Protein AF-A0A3M1DNS1-F1 (afdb_monomer)

Secondary structure (DSSP, 8-state):
----------SSSTTHHHHHHHHHHHHHHTT--EEEEESSB-S--HHHHHHTT-TTEEEEE-SBTT----TT---HHHHHHHHHHHHHTT-

Radius of gyration: 14.33 Å; Cα contacts (8 Å, |Δi|>4): 93; chains: 1; bounding box: 38×27×38 Å

pLDDT: mean 87.66, std 8.91, range [57.88, 96.38]

Solvent-accessible surface area (backbone atoms only — not comparable to full-atom values): 5743 Å² total; per-residue (Å²): 138,94,75,89,83,88,85,84,78,79,78,90,68,88,55,51,68,57,54,53,51,51,51,43,52,53,41,34,76,72,74,35,77,36,78,46,81,37,66,57,44,35,64,94,46,74,74,52,65,77,40,62,81,40,95,40,42,47,78,48,69,32,23,44,67,82,55,71,75,46,92,90,62,73,49,73,64,57,52,50,34,44,48,51,49,55,58,58,75,71,110

Nearest PDB structures (foldseek):
  4hut-assembly1_B  TM=8.004E-01  e=2.279E-04  Salmonella enterica subsp. enterica serovar Typhimurium str. LT2
  1g5r-assembly1_A  TM=7.196E-01  e=3.391E-04  Salmonella enterica subsp. enterica serovar Typhimurium
  1g64-assembly1_B  TM=7.974E-01  e=1.045E-03  Salmonella enterica subsp. enterica serovar Typhimurium
  8wya-assembly1_B  TM=4.342E-01  e=2.582E+00  Bacillus subtilis
  8y3m-assembly1_B  TM=4.360E-01  e=2.947E+00  Bacillus subtilis

Mean predicted aligned error: 4.96 Å

Sequence (91 aa):
MDRGYIQVYTGDGKGKTTAALGQALRAAGHGLRTYIGQFMKGLPYGELEALREHPLITIEQYGDPNCWVRRDQVTPEQVARARQGLERARQ

Foldseek 3Di:
DPDDDDDDDDDDDPCRVVVVLVVCVVCVVVVAAEEAEAAQDDDDDPSCVVCVPRPRYHYDYLHDNVSDDDPVDDDPSSVVSVVVSVVVVVD

Structure (mmCIF, N/CA/C/O backbone):
data_AF-A0A3M1DNS1-F1
#
_entry.id   AF-A0A3M1DNS1-F1
#
loop_
_atom_site.group_PDB
_atom_site.id
_atom_site.type_symbol
_atom_site.label_atom_id
_atom_site.label_alt_id
_atom_site.label_comp_id
_atom_site.label_asym_id
_atom_site.label_entity_id
_atom_site.label_seq_id
_atom_site.pdbx_PDB_ins_code
_atom_site.Cartn_x
_atom_site.Cartn_y
_atom_site.Cartn_z
_atom_site.occupancy
_atom_site.B_iso_or_equiv
_atom_site.auth_seq_id
_atom_site.auth_comp_id
_atom_site.auth_asym_id
_atom_site.auth_atom_id
_atom_site.pdbx_PDB_model_num
ATOM 1 N N . MET A 1 1 ? -21.051 -1.694 8.836 1.00 61.56 1 MET A N 1
ATOM 2 C CA . MET A 1 1 ? -20.420 -1.236 7.574 1.00 61.56 1 MET A CA 1
ATOM 3 C C . MET A 1 1 ? -20.869 -2.238 6.539 1.00 61.56 1 MET A C 1
ATOM 5 O O . MET A 1 1 ? -20.286 -3.308 6.462 1.00 61.56 1 MET A O 1
ATOM 9 N N . ASP A 1 2 ? -21.951 -1.940 5.827 1.00 82.50 2 ASP A N 1
ATOM 10 C CA . ASP A 1 2 ? -22.746 -3.021 5.220 1.00 82.50 2 ASP A CA 1
ATOM 11 C C . ASP A 1 2 ? -22.485 -3.163 3.714 1.00 82.50 2 ASP A C 1
ATOM 13 O O . ASP A 1 2 ? -22.957 -4.101 3.077 1.00 82.50 2 ASP A O 1
ATOM 17 N N . ARG A 1 3 ? -21.691 -2.248 3.134 1.00 90.88 3 ARG A N 1
ATOM 18 C CA . ARG A 1 3 ? -21.318 -2.264 1.717 1.00 90.88 3 ARG A CA 1
ATOM 19 C C . ARG A 1 3 ? -19.931 -1.664 1.481 1.00 90.88 3 ARG A C 1
ATOM 21 O O . ARG A 1 3 ? -19.674 -0.526 1.866 1.00 90.88 3 ARG A O 1
ATOM 28 N N . GLY A 1 4 ? -19.062 -2.425 0.816 1.00 89.81 4 GLY A N 1
ATOM 29 C CA . GLY A 1 4 ? -17.774 -1.951 0.302 1.00 89.81 4 GLY A CA 1
ATOM 30 C C . GLY A 1 4 ? -17.915 -1.302 -1.078 1.00 89.81 4 GLY A C 1
ATOM 31 O O . GLY A 1 4 ? -18.772 -1.697 -1.870 1.00 89.81 4 GLY A O 1
ATOM 32 N N . TYR A 1 5 ? -17.062 -0.319 -1.371 1.00 93.69 5 TYR A N 1
ATOM 33 C CA . TYR A 1 5 ? -17.018 0.380 -2.657 1.00 93.69 5 TYR A CA 1
ATOM 34 C C . TYR A 1 5 ? -15.608 0.360 -3.244 1.00 93.69 5 TYR A C 1
ATOM 36 O O . TYR A 1 5 ? -14.622 0.302 -2.512 1.00 93.69 5 TYR A O 1
ATOM 44 N N . ILE A 1 6 ? -15.523 0.461 -4.571 1.00 94.75 6 ILE A N 1
ATOM 45 C CA . ILE A 1 6 ? -14.264 0.574 -5.310 1.00 94.75 6 ILE A CA 1
ATOM 46 C C . ILE A 1 6 ? -14.169 1.992 -5.868 1.00 94.75 6 ILE A C 1
ATOM 48 O O . ILE A 1 6 ? -15.081 2.455 -6.551 1.00 94.75 6 ILE A O 1
ATOM 52 N N . GLN A 1 7 ? -13.060 2.672 -5.584 1.00 95.00 7 GLN A N 1
ATOM 53 C CA . GLN A 1 7 ? -12.748 3.990 -6.134 1.00 95.00 7 GLN A CA 1
ATOM 54 C C . GLN A 1 7 ? -11.549 3.878 -7.072 1.00 95.00 7 GLN A C 1
ATOM 56 O O . GLN A 1 7 ? -10.526 3.299 -6.711 1.00 95.00 7 GLN A O 1
ATOM 61 N N . VAL A 1 8 ? -11.670 4.446 -8.272 1.00 96.06 8 VAL A N 1
ATOM 62 C CA . VAL A 1 8 ? -10.607 4.439 -9.283 1.00 96.06 8 VAL A CA 1
ATOM 63 C C . VAL A 1 8 ? -10.203 5.877 -9.586 1.00 96.06 8 VAL A C 1
ATOM 65 O O . VAL A 1 8 ? -10.978 6.639 -10.160 1.00 96.06 8 VAL A O 1
ATOM 68 N N . TYR A 1 9 ? -8.974 6.242 -9.220 1.00 94.75 9 TYR A N 1
ATOM 69 C CA . TYR A 1 9 ? -8.369 7.519 -9.598 1.00 94.75 9 TYR A CA 1
ATOM 70 C C . TYR A 1 9 ? -7.534 7.334 -10.873 1.00 94.75 9 TYR A C 1
ATOM 72 O O . TYR A 1 9 ? -6.502 6.665 -10.848 1.00 94.75 9 TYR A O 1
ATOM 80 N N . THR A 1 10 ? -7.965 7.934 -11.984 1.00 94.38 10 THR A N 1
ATOM 81 C CA . THR A 1 10 ? -7.322 7.818 -13.308 1.00 94.38 10 THR A CA 1
ATOM 82 C C . THR A 1 10 ? -7.094 9.194 -13.956 1.00 94.38 10 THR A C 1
ATOM 84 O O . THR A 1 10 ? -7.462 10.218 -13.383 1.00 94.38 10 THR A O 1
ATOM 87 N N . GLY A 1 11 ? -6.448 9.226 -15.124 1.00 94.00 11 GLY A N 1
ATOM 88 C CA . GLY A 1 11 ? -6.056 10.435 -15.859 1.00 94.00 11 GLY A CA 1
ATOM 89 C C . GLY A 1 11 ? -4.617 10.879 -15.583 1.00 94.00 11 GLY A C 1
ATOM 90 O O . GLY A 1 11 ? -3.959 10.361 -14.682 1.00 94.00 11 GLY A O 1
ATOM 91 N N . ASP A 1 12 ? -4.116 11.857 -16.338 1.00 92.69 12 ASP A N 1
ATOM 92 C CA . ASP A 1 12 ? -2.701 12.275 -16.294 1.00 92.69 12 ASP A CA 1
ATOM 93 C C . ASP A 1 12 ? -2.389 13.313 -15.207 1.00 92.69 12 ASP A C 1
ATOM 95 O O . ASP A 1 12 ? -1.230 13.546 -14.862 1.00 92.69 12 ASP A O 1
ATOM 99 N N . GLY A 1 13 ? -3.426 13.882 -14.588 1.00 90.50 13 GLY A N 1
ATOM 100 C CA . GLY A 1 13 ? -3.286 14.853 -13.507 1.00 90.50 13 GLY A CA 1
ATOM 101 C C . GLY A 1 13 ? -2.501 14.315 -12.303 1.00 90.50 13 GLY A C 1
ATOM 102 O O . GLY A 1 13 ? -2.592 13.136 -11.928 1.00 90.50 13 GLY A O 1
ATOM 103 N N . LYS A 1 14 ? -1.726 15.195 -11.660 1.00 89.56 14 LYS A N 1
ATOM 104 C CA . LYS A 1 14 ? -1.099 14.905 -10.361 1.00 89.56 14 LYS A CA 1
ATOM 105 C C . LYS A 1 14 ? -2.182 14.767 -9.281 1.00 89.56 14 LYS A C 1
ATOM 107 O O . LYS A 1 14 ? -3.228 15.397 -9.368 1.00 89.56 14 LYS A O 1
ATOM 112 N N . GLY A 1 15 ? -1.921 13.939 -8.266 1.00 89.00 15 GLY A N 1
ATOM 113 C CA . GLY A 1 15 ? -2.791 13.804 -7.085 1.00 89.00 15 GLY A CA 1
ATOM 114 C C . GLY A 1 15 ? -3.454 12.438 -6.886 1.00 89.00 15 GLY A C 1
ATOM 115 O O . GLY A 1 15 ? -3.957 12.181 -5.801 1.00 89.00 15 GLY A O 1
ATOM 116 N N . LYS A 1 16 ? -3.396 11.520 -7.862 1.00 94.19 16 LYS A N 1
ATOM 117 C CA . LYS A 1 16 ? -3.982 10.164 -7.739 1.00 94.19 16 LYS A CA 1
ATOM 118 C C . LYS A 1 16 ? -3.472 9.405 -6.506 1.00 94.19 16 LYS A C 1
ATOM 120 O O . LYS A 1 16 ? -4.252 8.917 -5.698 1.00 94.19 16 LYS A O 1
ATOM 125 N N . THR A 1 17 ? -2.149 9.353 -6.348 1.00 90.19 17 THR A N 1
ATOM 126 C CA . THR A 1 17 ? -1.502 8.695 -5.201 1.00 90.19 17 THR A CA 1
ATOM 127 C C . THR A 1 17 ? -1.872 9.393 -3.893 1.00 90.19 17 THR A C 1
ATOM 129 O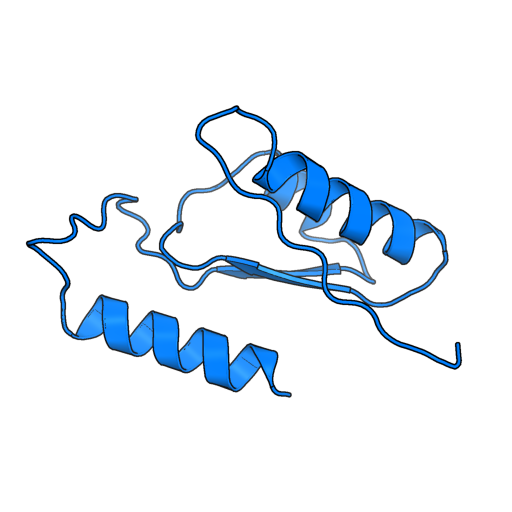 O . THR A 1 17 ? -2.243 8.737 -2.929 1.00 90.19 17 THR A O 1
ATOM 132 N N . THR A 1 18 ? -1.834 10.727 -3.875 1.00 92.06 18 THR A N 1
ATOM 133 C CA . THR A 1 18 ? -2.142 11.540 -2.693 1.00 92.06 18 THR A CA 1
ATOM 134 C C . THR A 1 18 ? -3.588 11.351 -2.233 1.00 92.06 18 THR A C 1
ATOM 136 O O . THR A 1 18 ? -3.834 11.228 -1.038 1.00 92.06 18 THR A O 1
ATOM 139 N N . ALA A 1 19 ? -4.541 11.251 -3.165 1.00 94.56 19 ALA A N 1
ATOM 140 C CA . ALA A 1 19 ? -5.939 10.973 -2.852 1.00 94.56 19 ALA A CA 1
ATOM 141 C C . ALA A 1 19 ? -6.108 9.605 -2.169 1.00 94.56 19 ALA A C 1
ATOM 143 O O . ALA A 1 19 ? -6.777 9.516 -1.140 1.00 94.56 19 ALA A O 1
ATOM 144 N N . ALA A 1 20 ? -5.448 8.561 -2.686 1.00 94.00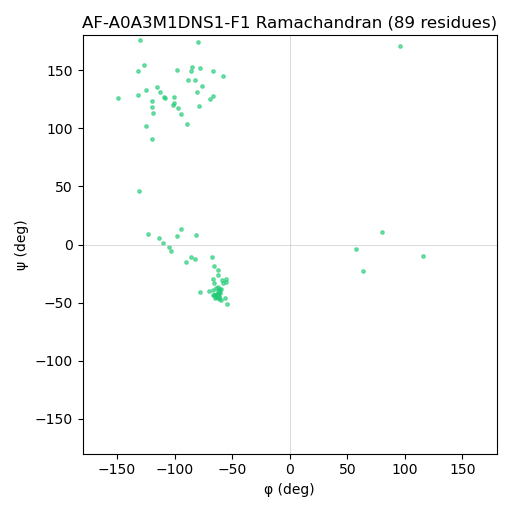 20 ALA A N 1
ATOM 145 C CA . ALA A 1 20 ? -5.476 7.226 -2.089 1.00 94.00 20 ALA A CA 1
ATOM 146 C C . ALA A 1 20 ? -4.843 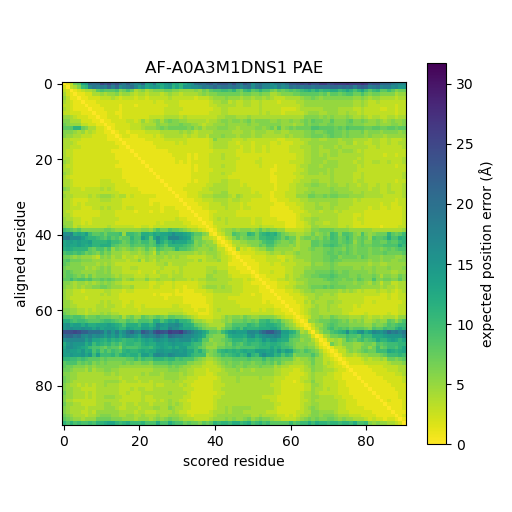7.196 -0.684 1.00 94.00 20 ALA A C 1
ATOM 148 O O . ALA A 1 20 ? -5.440 6.654 0.245 1.00 94.00 20 ALA A O 1
ATOM 149 N N . LEU A 1 21 ? -3.682 7.839 -0.504 1.00 93.44 21 LEU A N 1
ATOM 150 C CA . LEU A 1 21 ? -3.030 7.968 0.807 1.00 93.44 21 LEU A CA 1
ATOM 151 C C . LEU A 1 21 ? -3.916 8.726 1.807 1.00 93.44 21 LEU A C 1
ATOM 153 O O . LEU A 1 21 ? -4.057 8.307 2.953 1.00 93.44 21 LEU A O 1
ATOM 157 N N . GLY A 1 22 ? -4.575 9.799 1.363 1.00 94.50 22 GLY A N 1
ATOM 158 C CA . GLY A 1 22 ? -5.503 10.567 2.191 1.00 94.50 22 GLY A CA 1
ATOM 159 C C . GLY A 1 22 ? -6.715 9.755 2.655 1.00 94.50 22 GLY A C 1
ATOM 160 O O . G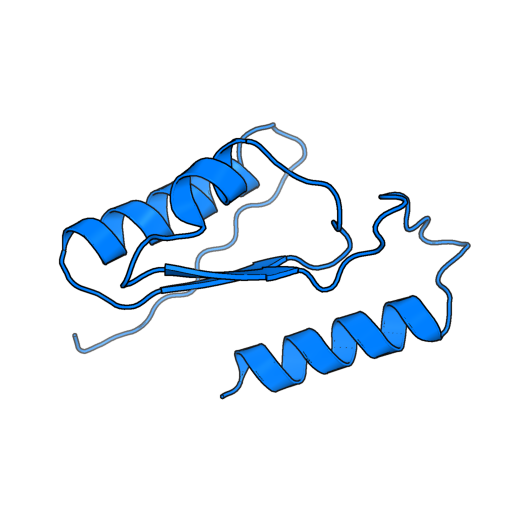LY A 1 22 ? -7.152 9.916 3.793 1.00 94.50 22 GLY A O 1
ATOM 161 N N . GLN A 1 23 ? -7.244 8.854 1.817 1.00 95.94 23 GLN A N 1
ATOM 162 C CA . GLN A 1 23 ? -8.313 7.934 2.229 1.00 95.94 23 GLN A CA 1
ATOM 163 C C . GLN A 1 23 ? -7.827 6.934 3.282 1.00 95.94 23 GLN A C 1
ATOM 165 O O . GLN A 1 23 ? -8.524 6.721 4.275 1.00 95.94 23 GLN A O 1
ATOM 170 N N . ALA A 1 24 ? -6.631 6.362 3.101 1.00 94.75 24 ALA A N 1
ATOM 171 C CA . ALA A 1 24 ? -6.052 5.434 4.069 1.00 94.75 24 ALA A CA 1
ATOM 172 C C . ALA A 1 24 ? -5.827 6.113 5.431 1.00 94.75 24 ALA A C 1
ATOM 174 O O . ALA A 1 24 ? -6.278 5.613 6.460 1.00 94.75 24 ALA A O 1
ATOM 175 N N . LEU A 1 25 ? -5.234 7.310 5.430 1.00 94.88 25 LEU A N 1
ATOM 176 C CA . LEU A 1 25 ? -5.024 8.093 6.646 1.00 94.88 25 LEU A CA 1
ATOM 177 C C . LEU A 1 25 ? -6.346 8.478 7.325 1.00 94.88 25 LEU A C 1
ATOM 179 O O . LEU A 1 25 ? -6.470 8.365 8.541 1.00 94.88 25 LEU A O 1
ATOM 183 N N . ARG A 1 26 ? -7.361 8.889 6.552 1.00 96.00 26 ARG A N 1
ATOM 184 C CA . ARG A 1 26 ? -8.693 9.204 7.090 1.00 96.00 26 ARG A CA 1
ATOM 185 C C . ARG A 1 26 ? -9.313 7.998 7.789 1.00 96.00 26 ARG A C 1
ATOM 187 O O . ARG A 1 26 ? -9.819 8.135 8.897 1.00 96.00 26 ARG A O 1
ATOM 194 N N . ALA A 1 27 ? -9.278 6.829 7.155 1.00 95.50 27 ALA A N 1
ATOM 195 C CA . ALA A 1 27 ? -9.808 5.603 7.740 1.00 95.50 27 ALA A CA 1
ATOM 196 C C . ALA A 1 27 ? -9.044 5.217 9.020 1.00 95.50 27 ALA A C 1
ATOM 198 O O . ALA A 1 27 ? -9.672 4.908 10.034 1.00 95.50 27 ALA A O 1
ATOM 199 N N . ALA A 1 28 ? -7.716 5.337 9.011 1.00 95.31 28 ALA A N 1
ATOM 200 C CA . ALA A 1 28 ? -6.881 5.114 10.186 1.00 95.31 28 ALA A CA 1
ATOM 201 C C . ALA A 1 28 ? -7.210 6.075 11.344 1.00 95.31 28 ALA A C 1
ATOM 203 O O . ALA A 1 28 ? -7.304 5.639 12.489 1.00 95.31 28 ALA A O 1
ATOM 204 N N . GLY A 1 29 ? -7.489 7.351 11.052 1.00 94.75 29 GLY A N 1
ATOM 205 C CA . GLY A 1 29 ? -7.956 8.334 12.039 1.00 94.75 29 GLY A CA 1
ATOM 206 C C . GLY A 1 29 ? -9.308 7.987 12.680 1.00 94.75 29 GLY A C 1
ATOM 207 O O . GLY A 1 29 ? -9.595 8.429 13.789 1.00 94.75 29 GLY A O 1
ATOM 208 N N . HIS A 1 30 ? -10.115 7.148 12.027 1.00 96.00 30 HIS A N 1
ATOM 209 C CA . HIS A 1 30 ? -11.349 6.578 12.578 1.00 96.00 30 HIS A CA 1
ATOM 210 C C . HIS A 1 30 ? -11.152 5.189 13.215 1.00 96.00 30 HIS A C 1
ATOM 212 O O . HIS A 1 30 ? -12.129 4.494 13.487 1.00 96.00 30 HIS A O 1
ATOM 218 N N . GLY A 1 31 ? -9.907 4.762 13.453 1.00 95.50 31 GLY A N 1
ATOM 219 C CA . GLY A 1 31 ? -9.596 3.481 14.094 1.00 95.50 31 GLY A CA 1
ATOM 220 C C . GLY A 1 31 ? -9.669 2.265 13.164 1.00 95.50 31 GLY A C 1
ATOM 221 O O . GLY A 1 31 ? -9.626 1.130 13.638 1.00 95.50 31 GLY A O 1
ATOM 222 N N . LEU A 1 32 ? -9.779 2.469 11.848 1.00 94.81 32 LEU A N 1
ATOM 223 C CA . LEU A 1 32 ? -9.840 1.379 10.875 1.00 94.81 32 LEU A CA 1
ATOM 224 C C . LEU A 1 32 ? -8.436 0.976 10.425 1.00 94.81 32 LEU A C 1
ATOM 226 O O . LEU A 1 32 ? -7.572 1.819 10.196 1.00 94.81 32 LEU A O 1
ATOM 230 N N . ARG A 1 33 ? -8.221 -0.327 10.242 1.00 95.12 33 ARG A N 1
ATOM 231 C CA . ARG A 1 33 ? -6.981 -0.845 9.655 1.00 95.12 33 ARG A CA 1
ATOM 232 C C . ARG A 1 33 ? -6.995 -0.631 8.147 1.00 95.12 33 ARG A C 1
ATOM 234 O O . ARG A 1 33 ? -8.005 -0.889 7.494 1.00 95.12 33 ARG A O 1
ATOM 241 N N . THR A 1 34 ? -5.872 -0.185 7.599 1.00 94.94 34 THR A N 1
ATOM 242 C CA . THR A 1 34 ? -5.714 0.061 6.164 1.00 94.94 34 THR A CA 1
ATOM 243 C C . THR A 1 34 ? -4.440 -0.570 5.633 1.00 94.94 34 THR A C 1
ATOM 245 O O . THR A 1 34 ? -3.444 -0.698 6.345 1.00 94.94 34 THR A O 1
ATOM 248 N N . TYR A 1 35 ? -4.490 -0.961 4.366 1.00 94.56 35 TYR A N 1
ATOM 249 C CA . TYR A 1 35 ? -3.383 -1.578 3.655 1.00 94.56 35 TYR A CA 1
ATOM 250 C C . TYR A 1 35 ? -3.088 -0.793 2.378 1.00 94.56 35 TYR A C 1
ATOM 252 O O . TYR A 1 35 ? -4.001 -0.450 1.622 1.00 94.56 35 TYR A O 1
ATOM 260 N N . ILE A 1 36 ? -1.809 -0.509 2.144 1.00 93.38 36 ILE A N 1
ATOM 261 C CA . ILE A 1 36 ? -1.312 0.256 1.004 1.00 93.38 36 ILE A CA 1
ATOM 262 C C . ILE A 1 36 ? -0.270 -0.596 0.281 1.00 93.38 36 ILE A C 1
ATOM 264 O O . ILE A 1 36 ? 0.879 -0.687 0.708 1.00 93.38 36 ILE A O 1
ATOM 268 N N . GLY A 1 37 ? -0.675 -1.199 -0.837 1.00 92.50 37 GLY A N 1
ATOM 269 C CA . GLY A 1 37 ? 0.218 -1.922 -1.740 1.00 92.50 37 GLY A CA 1
ATOM 270 C C . GLY A 1 37 ? 0.651 -1.040 -2.909 1.00 92.50 37 GLY A C 1
ATOM 271 O O . GLY A 1 37 ? -0.188 -0.617 -3.708 1.00 92.50 37 GLY A O 1
ATOM 272 N N . GLN A 1 38 ? 1.948 -0.764 -3.042 1.00 90.56 38 GLN A N 1
ATOM 273 C CA . GLN A 1 38 ? 2.479 -0.029 -4.193 1.00 90.56 38 GLN A CA 1
ATOM 274 C C . GLN A 1 38 ? 3.127 -0.970 -5.202 1.00 90.56 38 GLN A C 1
ATOM 276 O O . GLN A 1 38 ? 4.112 -1.640 -4.910 1.00 90.56 38 GLN A O 1
ATOM 281 N N . PHE A 1 39 ? 2.606 -0.968 -6.424 1.00 89.06 39 PHE A N 1
ATOM 282 C CA . PHE A 1 39 ? 3.178 -1.702 -7.548 1.00 89.06 39 PHE A CA 1
ATOM 283 C C . PHE A 1 39 ? 4.032 -0.774 -8.407 1.00 89.06 39 PHE A C 1
ATOM 285 O O . PHE A 1 39 ? 3.757 0.425 -8.497 1.00 89.06 39 PHE A O 1
ATOM 292 N N . MET A 1 40 ? 5.058 -1.333 -9.055 1.00 80.19 40 MET A N 1
ATOM 293 C CA . MET A 1 40 ? 5.993 -0.645 -9.966 1.00 80.19 40 MET A CA 1
ATOM 294 C C . MET A 1 40 ? 6.871 0.452 -9.334 1.00 80.19 40 MET A C 1
ATOM 296 O O . MET A 1 40 ? 7.943 0.730 -9.859 1.00 80.19 40 MET A O 1
ATOM 300 N N . LYS A 1 41 ? 6.471 1.045 -8.205 1.00 73.19 41 LYS A N 1
ATOM 301 C CA . LYS A 1 41 ? 7.226 2.054 -7.451 1.00 73.19 41 LYS A CA 1
ATOM 302 C C . LYS A 1 41 ? 7.928 1.425 -6.247 1.00 73.19 41 LYS A C 1
ATOM 304 O O . LYS A 1 41 ? 7.256 0.836 -5.406 1.00 73.19 41 LYS A O 1
ATOM 309 N N . GLY A 1 42 ? 9.253 1.551 -6.182 1.00 69.69 42 GLY A N 1
ATOM 310 C CA . GLY A 1 42 ? 10.073 1.099 -5.050 1.00 69.69 42 GLY A CA 1
ATOM 311 C C . GLY A 1 42 ? 10.926 2.199 -4.412 1.00 69.69 42 GLY A C 1
ATOM 312 O O . GLY A 1 42 ? 11.794 1.893 -3.603 1.00 69.69 42 GLY A O 1
ATOM 313 N N . LEU A 1 43 ? 10.719 3.467 -4.787 1.00 73.62 43 LEU A N 1
ATOM 314 C CA . LEU A 1 43 ? 11.433 4.591 -4.177 1.00 73.62 43 LEU A CA 1
ATOM 315 C C . LEU A 1 43 ? 10.850 4.960 -2.805 1.00 73.62 43 LEU A C 1
ATOM 317 O O . LEU A 1 43 ? 9.637 4.817 -2.599 1.00 73.62 43 LEU A O 1
ATOM 321 N N . PRO A 1 44 ? 11.683 5.513 -1.905 1.00 70.25 44 PRO A N 1
ATOM 322 C CA . PRO A 1 44 ? 11.204 6.153 -0.692 1.00 70.25 44 PRO A CA 1
ATOM 323 C C . PRO A 1 44 ? 10.426 7.425 -1.051 1.00 70.25 44 PRO A C 1
ATOM 325 O O . PRO A 1 44 ? 10.905 8.291 -1.785 1.00 70.25 44 PRO A O 1
ATOM 328 N N . TYR A 1 45 ? 9.210 7.533 -0.522 1.00 80.25 45 TYR A N 1
ATOM 329 C CA . TYR A 1 45 ? 8.362 8.720 -0.626 1.00 80.25 45 TYR A CA 1
ATOM 330 C C . TYR A 1 45 ? 8.160 9.286 0.775 1.00 80.25 45 TYR A C 1
ATO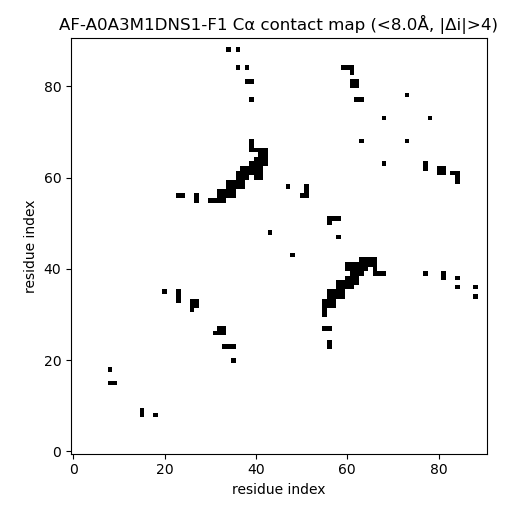M 332 O O . TYR A 1 45 ? 7.880 8.529 1.705 1.00 80.25 45 TYR A O 1
ATOM 340 N N . GLY A 1 46 ? 8.265 10.608 0.928 1.00 83.00 46 GLY A N 1
ATOM 341 C CA . GLY A 1 46 ? 8.135 11.258 2.236 1.00 83.00 46 GLY A CA 1
ATOM 342 C C . GLY A 1 46 ? 6.796 10.964 2.917 1.00 83.00 46 GLY A C 1
ATOM 343 O O . GLY A 1 46 ? 6.749 10.793 4.132 1.00 83.00 46 GLY A O 1
ATOM 344 N N . GLU A 1 47 ? 5.717 10.814 2.140 1.00 83.94 47 GLU A N 1
ATOM 345 C CA . GLU A 1 47 ? 4.409 10.434 2.677 1.00 83.94 47 GLU A CA 1
ATOM 346 C C . GLU A 1 47 ? 4.383 9.011 3.251 1.00 83.94 47 GLU A C 1
ATOM 348 O O . GLU A 1 47 ? 3.619 8.747 4.174 1.00 83.94 47 GLU A O 1
ATOM 353 N N . LEU A 1 48 ? 5.197 8.089 2.724 1.00 84.19 48 LEU A N 1
ATOM 354 C CA . LEU A 1 48 ? 5.278 6.720 3.242 1.00 84.19 48 LEU A CA 1
ATOM 355 C C . LEU A 1 48 ? 6.110 6.672 4.515 1.00 84.19 48 LEU A C 1
ATOM 357 O O . LEU A 1 48 ? 5.706 6.011 5.463 1.00 84.19 48 LEU A O 1
ATOM 361 N N . GLU A 1 49 ? 7.223 7.406 4.559 1.00 86.88 49 GLU A N 1
ATOM 362 C CA . GLU A 1 49 ? 8.058 7.496 5.760 1.00 86.88 49 GLU A CA 1
ATOM 363 C C . GLU A 1 49 ? 7.276 8.089 6.938 1.00 86.88 49 GLU A C 1
ATOM 365 O O . GLU A 1 49 ? 7.313 7.547 8.038 1.00 86.88 49 GLU A O 1
ATOM 370 N N . ALA A 1 50 ? 6.465 9.124 6.695 1.00 87.69 50 ALA A N 1
ATOM 371 C CA . ALA A 1 50 ? 5.605 9.713 7.722 1.00 87.69 50 ALA A CA 1
ATOM 372 C C . ALA A 1 50 ? 4.547 8.740 8.282 1.00 87.69 50 ALA A C 1
ATOM 374 O O . ALA A 1 50 ? 4.085 8.911 9.408 1.00 87.69 50 ALA A O 1
ATOM 375 N N . LEU A 1 51 ? 4.141 7.736 7.499 1.00 89.44 51 LEU A N 1
ATOM 376 C CA . LEU A 1 51 ? 3.103 6.767 7.865 1.00 89.44 51 LEU A CA 1
ATOM 377 C C . LEU A 1 51 ? 3.667 5.389 8.236 1.00 89.44 51 LEU A C 1
ATOM 379 O O . LEU A 1 51 ? 2.901 4.504 8.612 1.00 89.44 51 LEU A O 1
ATOM 383 N N . ARG A 1 52 ? 4.988 5.203 8.148 1.00 86.69 52 ARG A N 1
ATOM 384 C CA . ARG A 1 52 ? 5.664 3.904 8.258 1.00 86.69 52 ARG A CA 1
ATOM 385 C C . ARG A 1 52 ? 5.423 3.210 9.596 1.00 86.69 52 ARG A C 1
ATOM 387 O O . ARG A 1 52 ? 5.267 1.995 9.634 1.00 86.69 52 ARG A O 1
ATOM 394 N N . GLU A 1 53 ? 5.388 3.981 10.677 1.00 90.06 53 GLU A N 1
ATOM 395 C CA . GLU A 1 53 ? 5.209 3.477 12.046 1.00 90.06 53 GLU A CA 1
ATOM 396 C C . GLU A 1 53 ? 3.758 3.580 12.536 1.00 90.06 53 GLU A C 1
ATOM 398 O O . GLU A 1 53 ? 3.465 3.334 13.706 1.00 90.06 53 GLU A O 1
ATOM 403 N N . HIS A 1 54 ? 2.818 3.950 11.660 1.00 93.25 54 HIS A N 1
ATOM 404 C CA . HIS A 1 54 ? 1.435 4.121 12.071 1.00 93.25 54 HIS A CA 1
ATOM 405 C C . HIS A 1 54 ? 0.797 2.756 12.412 1.00 93.25 54 HIS A C 1
ATOM 407 O O . HIS A 1 54 ? 0.723 1.878 11.552 1.00 93.25 54 HIS A O 1
ATOM 413 N N . PRO A 1 55 ? 0.227 2.563 13.618 1.00 94.75 55 PRO A N 1
ATOM 414 C CA . PRO A 1 55 ? -0.193 1.239 14.103 1.00 94.75 55 PRO A CA 1
ATOM 415 C C . PRO A 1 55 ? -1.350 0.608 13.309 1.00 94.75 55 PRO A C 1
ATOM 417 O O . PRO A 1 55 ? -1.590 -0.595 13.393 1.00 94.75 55 PRO A O 1
ATOM 420 N N . LEU A 1 56 ? -2.093 1.424 12.559 1.00 96.38 56 LEU A N 1
ATOM 421 C CA . LEU A 1 56 ? -3.251 1.007 11.758 1.00 96.38 56 LEU A CA 1
ATOM 422 C C . LEU A 1 56 ? -3.022 1.063 10.240 1.00 96.38 56 LEU A C 1
ATOM 424 O O . LEU A 1 56 ? -3.958 0.788 9.488 1.00 96.38 56 LEU A O 1
ATOM 428 N N . ILE A 1 57 ? -1.828 1.445 9.776 1.00 95.56 57 ILE A N 1
ATOM 429 C CA . ILE A 1 57 ? -1.528 1.538 8.342 1.00 95.56 57 ILE A CA 1
ATOM 430 C C . ILE A 1 57 ? -0.388 0.577 8.032 1.00 95.56 57 ILE A C 1
ATOM 432 O O . ILE A 1 57 ? 0.717 0.720 8.540 1.00 95.56 57 ILE A O 1
ATOM 436 N N . THR A 1 58 ? -0.656 -0.399 7.174 1.00 94.56 58 THR A N 1
ATOM 437 C CA . THR A 1 58 ? 0.370 -1.295 6.642 1.00 94.56 58 THR A CA 1
ATOM 438 C C . THR A 1 58 ? 0.746 -0.843 5.241 1.00 94.56 58 THR A C 1
ATOM 440 O O . THR A 1 58 ? -0.124 -0.685 4.384 1.00 94.56 58 THR A O 1
ATOM 443 N N . ILE A 1 59 ? 2.040 -0.638 5.006 1.00 92.06 59 ILE A N 1
ATOM 444 C CA . ILE A 1 59 ? 2.584 -0.202 3.719 1.00 92.06 59 ILE A CA 1
ATOM 445 C C . ILE A 1 59 ? 3.541 -1.274 3.216 1.00 92.06 59 ILE A C 1
ATOM 447 O O . ILE A 1 59 ? 4.510 -1.607 3.893 1.00 92.06 59 ILE A O 1
ATOM 451 N N . GLU A 1 60 ? 3.291 -1.782 2.014 1.00 91.50 60 GLU A N 1
ATOM 452 C CA . GLU A 1 60 ? 4.157 -2.757 1.357 1.00 91.50 60 GLU A CA 1
ATOM 453 C C . GLU A 1 60 ? 4.422 -2.311 -0.091 1.00 91.50 60 GLU A C 1
ATOM 455 O O . GLU A 1 60 ? 3.510 -1.967 -0.851 1.00 91.50 60 GLU A O 1
ATOM 460 N N . GLN A 1 61 ? 5.700 -2.274 -0.471 1.00 90.25 61 GLN A N 1
ATOM 461 C CA . GLN A 1 61 ? 6.137 -1.874 -1.807 1.00 90.25 61 GLN A CA 1
ATOM 462 C C . GLN A 1 61 ? 6.631 -3.096 -2.583 1.00 90.25 61 GLN A C 1
ATOM 464 O O . GLN A 1 61 ? 7.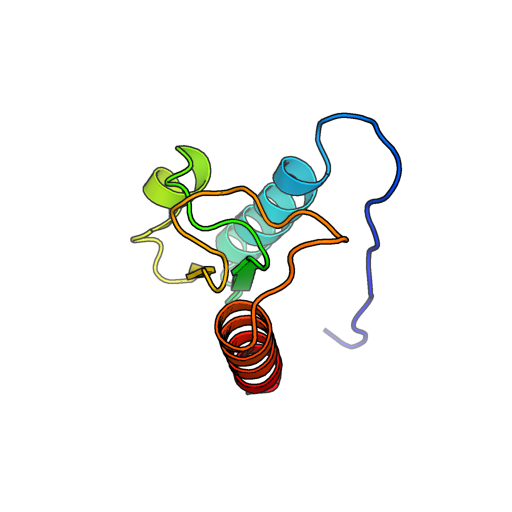525 -3.815 -2.147 1.00 90.25 61 GLN A O 1
ATOM 469 N N . TYR A 1 62 ? 6.063 -3.286 -3.769 1.00 89.56 62 TYR A N 1
ATOM 470 C CA . TYR A 1 62 ? 6.353 -4.377 -4.705 1.00 89.56 62 TYR A CA 1
ATOM 471 C C . TYR A 1 62 ? 7.007 -3.877 -5.993 1.00 89.56 62 TYR A C 1
ATOM 473 O O . TYR A 1 62 ? 7.155 -4.620 -6.963 1.00 89.56 62 TYR A O 1
ATOM 481 N N . GLY A 1 63 ? 7.334 -2.588 -6.049 1.00 84.00 63 GLY A N 1
ATOM 482 C CA . GLY A 1 63 ? 8.013 -1.997 -7.185 1.00 84.00 63 GLY A CA 1
ATOM 483 C C . GLY A 1 63 ? 9.514 -2.245 -7.201 1.00 84.00 63 GLY A C 1
ATOM 484 O O . GLY A 1 63 ? 10.114 -2.793 -6.275 1.00 84.00 63 GLY A O 1
ATOM 485 N N . ASP A 1 64 ? 10.120 -1.814 -8.298 1.00 78.94 64 ASP A N 1
ATOM 486 C CA . ASP A 1 64 ? 11.565 -1.826 -8.465 1.00 78.94 64 ASP A C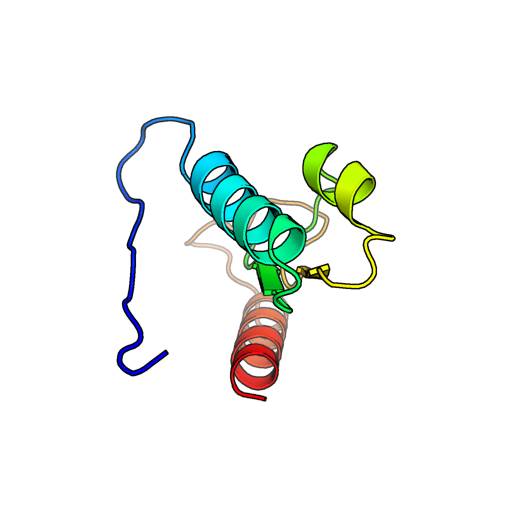A 1
ATOM 487 C C . ASP A 1 64 ? 12.171 -0.598 -7.751 1.00 78.94 64 ASP A C 1
ATOM 489 O O . ASP A 1 64 ? 11.675 0.519 -7.961 1.00 78.94 64 ASP A O 1
ATOM 493 N N . PRO A 1 65 ? 13.218 -0.756 -6.916 1.00 70.38 65 PRO A N 1
ATOM 494 C CA . PRO A 1 65 ? 13.946 0.361 -6.313 1.00 70.38 65 PRO A CA 1
ATOM 495 C C . PRO A 1 65 ? 14.487 1.341 -7.356 1.00 70.38 65 PRO A C 1
ATOM 497 O O . PRO A 1 65 ? 14.557 2.540 -7.100 1.00 70.38 65 PRO A O 1
ATOM 500 N N . ASN A 1 66 ? 14.796 0.852 -8.561 1.00 69.94 66 ASN A N 1
ATOM 501 C CA . ASN A 1 66 ? 15.289 1.672 -9.664 1.00 69.94 66 ASN A CA 1
ATOM 502 C C . ASN A 1 66 ? 14.166 2.406 -10.420 1.00 69.94 66 ASN A C 1
ATOM 504 O O . ASN A 1 66 ? 14.428 3.015 -11.447 1.00 69.94 66 ASN A O 1
ATOM 508 N N . CYS A 1 67 ? 12.923 2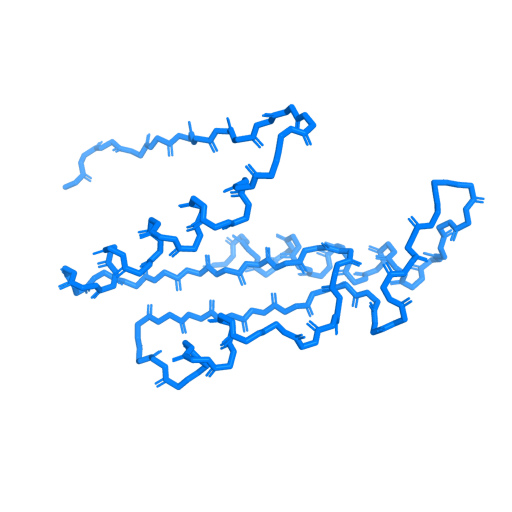.368 -9.925 1.00 57.88 67 CYS A N 1
ATOM 509 C CA . CYS A 1 67 ? 11.769 3.206 -10.288 1.00 57.88 67 CYS A CA 1
ATOM 510 C C . CYS A 1 67 ? 11.292 3.235 -11.754 1.00 57.88 67 CYS A C 1
ATOM 512 O O . CYS A 1 67 ? 10.260 3.851 -12.042 1.00 57.88 67 CYS A O 1
ATOM 514 N N . TRP A 1 68 ? 11.978 2.569 -12.681 1.00 61.66 68 TRP A N 1
ATOM 515 C CA . TRP A 1 68 ? 11.655 2.606 -14.104 1.00 61.66 68 TRP A CA 1
ATOM 516 C C . TRP A 1 68 ? 11.318 1.224 -14.643 1.00 61.66 68 TRP A C 1
ATOM 518 O O . TRP A 1 68 ? 12.163 0.499 -15.156 1.00 61.66 68 TRP A O 1
ATOM 528 N N . VAL A 1 69 ? 10.028 0.896 -14.597 1.00 66.94 69 VAL A N 1
ATOM 529 C CA . VAL A 1 69 ? 9.470 -0.177 -15.421 1.00 66.94 69 VAL A CA 1
ATOM 530 C C . VAL A 1 69 ? 9.038 0.447 -16.744 1.00 66.94 69 VAL A C 1
ATOM 532 O O . VAL A 1 69 ? 8.014 1.134 -16.807 1.00 66.94 69 VAL A O 1
ATOM 535 N N . ARG A 1 70 ? 9.822 0.249 -17.808 1.00 72.12 70 ARG A N 1
ATOM 536 C CA . ARG A 1 70 ? 9.366 0.592 -19.162 1.00 72.12 70 ARG A CA 1
ATOM 537 C C . ARG A 1 70 ? 8.513 -0.552 -19.696 1.00 72.12 70 ARG A C 1
ATOM 539 O O . ARG A 1 70 ? 8.810 -1.720 -19.460 1.00 72.12 70 ARG A O 1
ATOM 546 N N . ARG A 1 71 ? 7.443 -0.222 -20.421 1.00 74.00 71 ARG A N 1
ATOM 547 C CA . ARG A 1 71 ? 6.473 -1.211 -20.924 1.00 74.00 71 ARG A CA 1
ATOM 548 C C . ARG A 1 71 ? 7.122 -2.260 -21.837 1.00 74.00 71 ARG A C 1
ATOM 550 O O . ARG A 1 71 ? 6.666 -3.394 -21.879 1.00 74.00 71 ARG A O 1
ATOM 557 N N . ASP A 1 72 ? 8.174 -1.864 -22.542 1.00 79.12 72 ASP A N 1
ATOM 558 C CA . ASP A 1 72 ? 8.997 -2.674 -23.440 1.00 79.12 72 ASP A CA 1
ATOM 559 C C . ASP A 1 72 ? 10.086 -3.493 -22.724 1.00 79.12 72 ASP A C 1
ATOM 561 O O . ASP A 1 72 ? 10.674 -4.380 -23.333 1.00 79.12 72 ASP A O 1
ATOM 565 N N . GLN A 1 73 ? 10.357 -3.223 -21.443 1.00 79.12 73 GLN A N 1
ATOM 566 C CA . GLN A 1 73 ? 11.482 -3.798 -20.692 1.00 79.12 73 GLN A CA 1
ATOM 567 C C . GLN A 1 73 ? 11.023 -4.350 -19.338 1.00 79.12 73 GLN A C 1
ATOM 569 O O . GLN A 1 73 ? 11.629 -4.086 -18.301 1.00 79.12 73 GLN A O 1
ATOM 574 N N . VAL A 1 74 ? 9.921 -5.101 -19.339 1.00 83.38 74 VAL A N 1
ATOM 575 C CA . VAL A 1 74 ? 9.425 -5.765 -18.130 1.00 83.38 74 VAL A CA 1
ATOM 576 C C . VAL A 1 74 ? 10.237 -7.032 -17.882 1.00 83.38 74 VAL A C 1
ATOM 578 O O . VAL A 1 74 ? 10.235 -7.949 -18.704 1.00 83.38 74 VAL A O 1
ATOM 581 N N . THR A 1 75 ? 10.911 -7.105 -16.736 1.00 86.00 75 THR A N 1
ATOM 582 C CA . THR A 1 75 ? 11.685 -8.293 -16.358 1.00 86.00 75 THR A CA 1
ATOM 583 C C . THR A 1 75 ? 10.798 -9.346 -15.680 1.00 86.00 75 THR A C 1
ATOM 585 O O . THR A 1 75 ? 9.803 -9.004 -15.030 1.00 86.00 75 THR A O 1
ATOM 588 N N . PRO A 1 76 ? 11.148 -10.645 -15.760 1.00 87.81 76 PRO A N 1
ATOM 589 C CA . PRO A 1 76 ? 10.435 -11.694 -15.027 1.00 87.81 76 PRO A CA 1
ATOM 590 C C . PRO A 1 76 ? 10.373 -11.439 -13.514 1.00 87.81 76 PRO A C 1
ATOM 592 O O . PRO A 1 76 ? 9.378 -11.770 -12.873 1.00 87.81 76 PRO A O 1
ATOM 595 N N . GLU A 1 77 ? 11.401 -10.802 -12.949 1.00 86.56 77 GLU A N 1
ATOM 596 C CA . GLU A 1 77 ? 11.445 -10.431 -11.535 1.00 86.56 77 GLU A CA 1
ATOM 597 C C . GLU A 1 77 ? 10.388 -9.374 -11.181 1.00 86.56 77 GLU A C 1
ATOM 599 O O . GLU A 1 77 ? 9.677 -9.519 -10.188 1.00 86.56 77 GLU A O 1
ATOM 604 N N . GLN A 1 78 ? 10.213 -8.346 -12.018 1.00 86.00 78 GLN A N 1
ATOM 605 C CA . GLN A 1 78 ? 9.175 -7.327 -11.818 1.00 86.00 78 GLN A CA 1
ATOM 606 C C . GLN A 1 78 ? 7.771 -7.943 -11.853 1.00 86.00 78 GLN A C 1
ATOM 608 O O . GLN A 1 78 ? 6.910 -7.585 -11.046 1.00 86.00 78 GLN A O 1
ATOM 613 N N . VAL A 1 79 ? 7.549 -8.918 -12.740 1.00 88.75 79 VAL A N 1
ATOM 614 C CA . VAL A 1 79 ? 6.294 -9.684 -12.780 1.00 88.75 79 VAL A CA 1
ATOM 615 C C . VAL A 1 79 ? 6.118 -10.511 -11.507 1.00 88.75 79 VAL A C 1
ATOM 617 O O . VAL A 1 79 ? 5.022 -10.532 -10.949 1.00 88.75 79 VAL A O 1
ATOM 620 N N . ALA A 1 80 ? 7.174 -11.173 -11.026 1.00 90.56 80 ALA A N 1
ATOM 621 C CA . ALA A 1 80 ? 7.124 -11.967 -9.801 1.00 90.56 80 ALA A CA 1
ATOM 622 C C . ALA A 1 80 ? 6.770 -11.110 -8.575 1.00 90.56 80 ALA A C 1
ATOM 624 O O . ALA A 1 80 ? 5.864 -11.470 -7.825 1.00 90.56 80 ALA A O 1
ATOM 625 N N . ARG A 1 81 ? 7.389 -9.932 -8.422 1.00 89.88 81 ARG A N 1
ATOM 626 C CA . ARG A 1 81 ? 7.068 -8.989 -7.336 1.00 89.88 81 ARG A CA 1
ATOM 627 C C . ARG A 1 81 ? 5.627 -8.485 -7.415 1.00 89.88 81 ARG A C 1
ATOM 629 O O . ARG A 1 81 ? 4.929 -8.443 -6.406 1.00 89.88 81 ARG A O 1
ATOM 636 N N . ALA A 1 82 ? 5.144 -8.156 -8.615 1.00 90.12 82 ALA A N 1
ATOM 637 C CA . ALA A 1 82 ? 3.753 -7.751 -8.803 1.00 90.12 82 ALA A CA 1
ATOM 638 C C . ALA A 1 82 ? 2.761 -8.880 -8.464 1.00 90.12 82 ALA A C 1
ATOM 640 O O . ALA A 1 82 ? 1.716 -8.621 -7.869 1.00 90.12 82 ALA A O 1
ATOM 641 N N . ARG A 1 83 ? 3.089 -10.137 -8.793 1.00 92.06 83 ARG A N 1
ATOM 642 C CA . ARG A 1 83 ? 2.281 -11.303 -8.399 1.00 92.06 83 ARG A CA 1
ATOM 643 C C . ARG A 1 83 ? 2.260 -11.488 -6.886 1.00 92.06 83 ARG A C 1
ATOM 645 O O . ARG A 1 83 ? 1.178 -11.629 -6.328 1.00 92.06 83 ARG A O 1
ATOM 652 N N . GLN A 1 84 ? 3.417 -11.392 -6.234 1.00 92.50 84 GLN A N 1
ATOM 653 C CA . GLN A 1 84 ? 3.524 -11.458 -4.778 1.00 92.50 84 GLN A CA 1
ATOM 654 C C . GLN A 1 84 ? 2.647 -10.395 -4.103 1.00 92.50 84 GLN A C 1
ATOM 656 O O . GLN A 1 84 ? 1.889 -10.712 -3.190 1.00 92.50 84 GLN A O 1
ATOM 661 N N . GLY A 1 85 ? 2.685 -9.147 -4.581 1.00 92.25 85 GLY A N 1
ATOM 662 C CA . GLY A 1 85 ? 1.850 -8.087 -4.017 1.00 92.25 85 GLY A CA 1
ATOM 663 C C . GLY A 1 85 ? 0.356 -8.300 -4.232 1.00 92.25 85 GL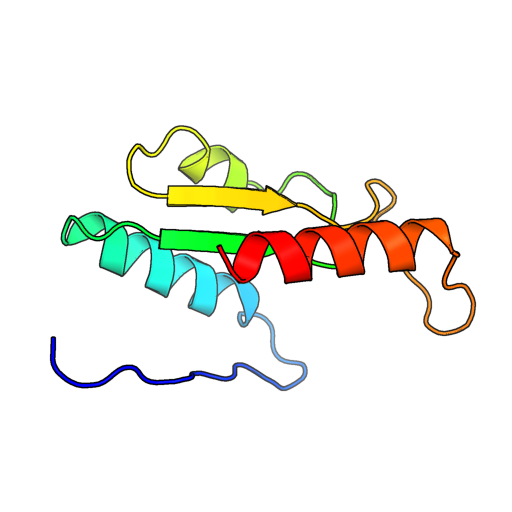Y A C 1
ATOM 664 O O . GLY A 1 85 ? -0.446 -7.949 -3.369 1.00 92.25 85 GLY A O 1
ATOM 665 N N . LEU A 1 86 ? -0.031 -8.915 -5.352 1.00 92.19 86 LEU A N 1
ATOM 666 C CA . LEU A 1 86 ? -1.423 -9.275 -5.607 1.00 92.19 86 LEU A CA 1
ATOM 667 C C . LEU A 1 86 ? -1.898 -10.412 -4.693 1.00 92.19 86 LEU A C 1
ATOM 669 O O . LEU A 1 86 ? -3.027 -10.369 -4.214 1.00 92.19 86 LEU A O 1
ATOM 673 N N . GLU A 1 87 ? -1.059 -11.419 -4.450 1.00 94.06 87 GLU A N 1
ATOM 674 C CA . GLU A 1 87 ? -1.353 -12.500 -3.502 1.00 94.06 87 GLU A CA 1
ATOM 675 C C . GLU A 1 87 ? -1.481 -11.967 -2.080 1.00 94.06 87 GLU A C 1
ATOM 677 O O . GLU A 1 87 ? -2.423 -12.312 -1.369 1.00 94.06 87 GLU A O 1
ATOM 682 N N . ARG A 1 88 ? -0.578 -11.069 -1.691 1.00 92.75 88 ARG A N 1
ATOM 683 C CA . ARG A 1 88 ? -0.588 -10.451 -0.372 1.00 92.75 88 ARG A CA 1
ATOM 684 C C . ARG A 1 88 ? -1.800 -9.552 -0.150 1.00 92.75 88 ARG A C 1
ATOM 686 O O . ARG A 1 88 ? -2.402 -9.624 0.910 1.00 92.75 88 ARG A O 1
ATOM 693 N N . ALA A 1 89 ? -2.223 -8.788 -1.157 1.00 89.25 89 ALA A N 1
ATOM 694 C CA . ALA A 1 89 ? -3.420 -7.947 -1.081 1.00 89.25 89 ALA A CA 1
ATOM 695 C C . ALA A 1 89 ? -4.748 -8.733 -0.993 1.00 89.25 89 ALA A C 1
ATOM 697 O O . ALA A 1 89 ? -5.795 -8.126 -0.778 1.00 89.25 89 ALA A O 1
ATOM 698 N N . ARG A 1 90 ? -4.732 -10.056 -1.219 1.00 87.75 90 ARG A N 1
ATOM 699 C CA . ARG A 1 90 ? -5.911 -10.932 -1.084 1.00 87.75 90 ARG A CA 1
ATOM 700 C C . ARG A 1 90 ? -6.078 -11.520 0.319 1.00 87.75 90 ARG A C 1
ATOM 702 O O . ARG A 1 90 ? -7.137 -12.086 0.580 1.00 87.75 90 ARG A O 1
ATOM 709 N N . GLN A 1 91 ? -5.037 -11.459 1.147 1.00 78.69 91 GLN A N 1
ATOM 710 C CA . GLN A 1 91 ? -5.049 -11.924 2.538 1.00 78.69 91 GLN A CA 1
ATOM 711 C C . GLN A 1 91 ? -5.620 -10.837 3.446 1.00 78.69 91 GLN A C 1
ATOM 713 O O . GLN A 1 91 ? -6.340 -11.213 4.394 1.00 78.69 91 GLN A O 1
#